Protein AF-A0A7S0WGV0-F1 (afdb_monomer)

Organism: NCBI:txid464990

Sequence (152 aa):
GGEWLLSPTEPGPRLAGMVGNVTVAWRLGRHEEVLEGCERLAARAVVFNLGYLPGGDKSVFTTTEATMRAIPAALEAAGVFGCVSVTCYAGHEEGGREQEAVVCLARGLPVQDFSCYILEWANARNARTGTRAPLLVLMQRLRPTPLAPTSA

Structure (mmCIF, N/CA/C/O backbone):
data_AF-A0A7S0WGV0-F1
#
_entry.id   AF-A0A7S0WGV0-F1
#
loop_
_atom_site.group_PDB
_atom_site.id
_atom_site.type_symbol
_atom_site.label_atom_id
_atom_site.label_alt_id
_atom_site.label_comp_id
_atom_site.label_asym_id
_atom_site.label_entity_id
_atom_site.label_seq_id
_atom_site.pdbx_PDB_ins_code
_atom_site.Cartn_x
_atom_site.Cartn_y
_atom_site.Cartn_z
_atom_site.occupancy
_atom_site.B_iso_or_equiv
_atom_site.auth_seq_id
_atom_site.auth_comp_id
_atom_site.auth_asym_id
_atom_site.auth_atom_id
_atom_site.pdbx_PDB_model_num
ATOM 1 N N . GLY A 1 1 ? 11.251 27.478 -1.729 1.00 31.20 1 GLY A N 1
ATOM 2 C CA . GLY A 1 1 ? 12.710 27.503 -1.926 1.00 31.20 1 GLY A CA 1
ATOM 3 C C . GLY A 1 1 ? 13.319 26.432 -1.057 1.00 31.20 1 GLY A C 1
ATOM 4 O O . GLY A 1 1 ? 13.193 26.535 0.154 1.00 31.20 1 GLY A O 1
ATOM 5 N N . GLY A 1 2 ? 13.871 25.393 -1.680 1.00 26.53 2 GLY A N 1
ATOM 6 C CA . GLY A 1 2 ? 14.425 24.214 -1.012 1.00 26.53 2 GLY A CA 1
ATOM 7 C C . GLY A 1 2 ? 14.258 22.971 -1.883 1.00 26.53 2 GLY A C 1
ATOM 8 O O . GLY A 1 2 ? 13.463 22.100 -1.550 1.00 26.53 2 GLY A O 1
ATOM 9 N N . GLU A 1 3 ? 14.937 22.934 -3.032 1.00 23.97 3 GLU A N 1
ATOM 10 C CA . GLU A 1 3 ? 15.111 21.706 -3.814 1.00 23.97 3 GLU A CA 1
ATOM 11 C C . GLU A 1 3 ? 16.146 20.829 -3.107 1.00 23.97 3 GLU A C 1
ATOM 13 O O . GLU A 1 3 ? 17.294 21.235 -2.929 1.00 23.97 3 GLU A O 1
ATOM 18 N N . TRP A 1 4 ? 15.751 19.622 -2.707 1.00 29.58 4 TRP A N 1
ATOM 19 C CA . TRP A 1 4 ? 16.693 18.581 -2.311 1.00 29.58 4 TRP A CA 1
ATOM 20 C C . TRP A 1 4 ? 16.888 17.648 -3.505 1.00 29.58 4 TRP A C 1
ATOM 22 O O . TRP A 1 4 ? 16.125 16.705 -3.700 1.00 29.58 4 TRP A O 1
ATOM 32 N N . LEU A 1 5 ? 17.903 17.935 -4.323 1.00 26.08 5 LEU A N 1
ATOM 33 C CA . LEU A 1 5 ? 18.425 16.990 -5.306 1.00 26.08 5 LEU A CA 1
ATOM 34 C C . LEU A 1 5 ? 19.314 15.982 -4.567 1.00 26.08 5 LEU A C 1
ATOM 36 O O . LEU A 1 5 ? 20.444 16.296 -4.199 1.00 26.08 5 LEU A O 1
ATOM 40 N N . LEU A 1 6 ? 18.827 14.759 -4.364 1.00 34.72 6 LEU A N 1
ATOM 41 C CA . LEU A 1 6 ? 19.733 13.634 -4.156 1.00 34.72 6 LEU A CA 1
ATOM 42 C C . LEU A 1 6 ? 20.191 13.169 -5.539 1.00 34.72 6 LEU A C 1
ATOM 44 O O . LEU A 1 6 ? 19.416 12.606 -6.310 1.00 34.72 6 LEU A O 1
ATOM 48 N N . SER A 1 7 ? 21.443 13.493 -5.864 1.00 29.28 7 SER A N 1
ATOM 49 C CA . SER A 1 7 ? 22.105 13.096 -7.106 1.00 29.28 7 SER A CA 1
ATOM 50 C C . SER A 1 7 ? 22.068 11.567 -7.282 1.00 29.28 7 SER A C 1
ATOM 52 O O . SER A 1 7 ? 22.332 10.853 -6.311 1.00 29.28 7 SER A O 1
ATOM 54 N N . PRO A 1 8 ? 21.857 11.034 -8.505 1.00 38.22 8 PRO A N 1
ATOM 55 C CA . PRO A 1 8 ? 21.929 9.594 -8.790 1.00 38.22 8 PRO A CA 1
ATOM 56 C C . PRO A 1 8 ? 23.309 8.965 -8.522 1.00 38.22 8 PRO A C 1
ATOM 58 O O . PRO A 1 8 ? 23.460 7.750 -8.620 1.00 38.22 8 PRO A O 1
ATOM 61 N N . THR A 1 9 ? 24.330 9.782 -8.244 1.00 35.25 9 THR A N 1
ATOM 62 C CA . THR A 1 9 ? 25.734 9.366 -8.106 1.00 35.25 9 THR A CA 1
ATOM 63 C C . THR A 1 9 ? 26.185 9.123 -6.668 1.00 35.25 9 THR A C 1
ATOM 65 O O . THR A 1 9 ? 27.294 8.637 -6.462 1.00 35.25 9 THR A O 1
ATOM 68 N N . GLU A 1 10 ? 25.365 9.446 -5.670 1.00 36.69 10 GLU A N 1
ATOM 69 C CA . GLU A 1 10 ? 25.676 9.166 -4.267 1.00 36.69 10 GLU A CA 1
ATOM 70 C C . GLU A 1 10 ? 25.080 7.798 -3.896 1.00 36.69 10 GLU A C 1
ATOM 72 O O . GLU A 1 10 ? 23.886 7.578 -4.125 1.00 36.69 10 GLU A O 1
ATOM 77 N N . PRO A 1 11 ? 25.854 6.849 -3.336 1.00 41.22 11 PRO A N 1
ATOM 78 C CA . PRO A 1 11 ? 25.283 5.610 -2.835 1.00 41.22 11 PRO A CA 1
ATOM 79 C C . PRO A 1 11 ? 24.334 5.963 -1.686 1.00 41.22 11 PRO A C 1
ATOM 81 O O . PRO A 1 11 ? 24.771 6.252 -0.573 1.00 41.22 11 PRO A O 1
ATOM 84 N N . GLY A 1 12 ? 23.031 5.965 -1.977 1.00 45.31 12 GLY A N 1
ATOM 85 C CA . GLY A 1 12 ? 21.984 6.209 -0.992 1.00 45.31 12 GLY A CA 1
ATOM 86 C C . GLY A 1 12 ? 22.095 5.255 0.206 1.00 45.31 12 GLY A C 1
ATOM 87 O O . GLY A 1 12 ? 22.821 4.255 0.148 1.00 45.31 12 GLY A O 1
ATOM 88 N N . PRO A 1 13 ? 21.383 5.536 1.310 1.00 42.03 13 PRO A N 1
ATOM 89 C CA . PRO A 1 13 ? 21.477 4.731 2.521 1.00 42.03 13 PRO A CA 1
ATOM 90 C C . PRO A 1 13 ? 21.232 3.254 2.191 1.00 42.03 13 PRO A C 1
ATOM 92 O O . PRO A 1 13 ? 20.181 2.881 1.668 1.00 42.03 13 PRO A O 1
ATOM 95 N N . ARG A 1 14 ? 22.231 2.407 2.466 1.00 42.66 14 ARG A N 1
ATOM 96 C CA . ARG A 1 14 ? 22.097 0.957 2.314 1.00 42.66 14 ARG A CA 1
ATOM 97 C C . ARG A 1 14 ? 21.083 0.479 3.348 1.00 42.66 14 ARG A C 1
ATOM 99 O O . ARG A 1 14 ? 21.275 0.710 4.540 1.00 42.66 14 ARG A O 1
ATOM 106 N N . LEU A 1 15 ? 20.021 -0.194 2.905 1.00 42.81 15 LEU A N 1
ATOM 107 C CA . LEU A 1 15 ? 19.118 -0.902 3.811 1.00 42.81 15 LEU A CA 1
ATOM 108 C C . LEU A 1 15 ? 19.937 -1.954 4.570 1.00 42.81 15 LEU A C 1
ATOM 110 O O . LEU A 1 15 ? 20.484 -2.885 3.977 1.00 42.81 15 LEU A O 1
ATOM 114 N N . ALA A 1 16 ? 20.082 -1.757 5.880 1.00 34.59 16 ALA A N 1
ATOM 115 C CA . ALA A 1 16 ? 20.869 -2.639 6.727 1.00 34.59 16 ALA A CA 1
ATOM 116 C C . ALA A 1 16 ? 20.302 -4.070 6.676 1.00 34.59 16 ALA A C 1
ATOM 118 O O . ALA A 1 16 ? 19.112 -4.277 6.901 1.00 34.59 16 ALA A O 1
ATOM 119 N N . GLY A 1 17 ? 21.162 -5.055 6.393 1.00 40.22 17 GLY A N 1
ATOM 120 C CA . GLY A 1 17 ? 20.828 -6.482 6.494 1.00 40.22 17 GLY A CA 1
ATOM 121 C C . GLY A 1 17 ? 20.498 -7.216 5.188 1.00 40.22 17 GLY A C 1
ATOM 122 O O . GLY A 1 17 ? 20.238 -8.415 5.243 1.00 40.22 17 GLY A O 1
ATOM 123 N N . MET A 1 18 ? 20.541 -6.571 4.016 1.00 41.50 18 MET A N 1
ATOM 124 C CA . MET A 1 18 ? 20.379 -7.288 2.741 1.00 41.50 18 MET A CA 1
ATOM 125 C C . MET A 1 18 ? 21.710 -7.889 2.261 1.00 41.50 18 MET A C 1
ATOM 127 O O . MET A 1 18 ? 22.678 -7.173 2.006 1.00 41.50 18 MET A O 1
ATOM 131 N N . VAL A 1 19 ? 21.755 -9.218 2.126 1.00 35.00 19 VAL A N 1
ATOM 132 C CA . VAL A 1 19 ? 22.880 -9.959 1.535 1.00 35.00 19 VAL A CA 1
ATOM 133 C C . VAL A 1 19 ? 22.705 -9.964 0.011 1.00 35.00 19 VAL A C 1
ATOM 135 O O . VAL A 1 19 ? 21.882 -10.706 -0.518 1.00 35.00 19 VAL A O 1
ATOM 138 N N . GLY A 1 20 ? 23.445 -9.101 -0.691 1.00 47.59 20 GLY A N 1
ATOM 139 C CA . GLY A 1 20 ? 23.442 -8.984 -2.157 1.00 47.59 20 GLY A CA 1
ATOM 140 C C . GLY A 1 20 ? 23.498 -7.533 -2.651 1.00 47.59 20 GLY A C 1
ATOM 141 O O . GLY A 1 20 ? 23.174 -6.604 -1.915 1.00 47.59 20 GLY A O 1
ATOM 142 N N . ASN A 1 21 ? 23.908 -7.332 -3.908 1.00 44.62 21 ASN A N 1
ATOM 143 C CA . ASN A 1 21 ? 23.945 -6.012 -4.548 1.00 44.62 21 ASN A CA 1
ATOM 144 C C . ASN A 1 21 ? 22.522 -5.567 -4.919 1.00 44.62 21 ASN A C 1
ATOM 146 O O . ASN A 1 21 ? 22.073 -5.760 -6.047 1.00 44.62 21 ASN A O 1
ATOM 150 N N . VAL A 1 22 ? 21.793 -5.005 -3.957 1.00 47.81 22 VAL A N 1
ATOM 151 C CA . VAL A 1 22 ? 20.515 -4.333 -4.210 1.00 47.81 22 VAL A CA 1
ATOM 152 C C . VAL A 1 22 ? 20.806 -2.875 -4.541 1.00 47.81 22 VAL A C 1
ATOM 154 O O . VAL A 1 22 ? 21.233 -2.110 -3.678 1.00 47.81 22 VAL A O 1
ATOM 157 N N . THR A 1 23 ? 20.581 -2.488 -5.794 1.00 50.75 23 THR A N 1
ATOM 158 C CA . THR A 1 23 ? 20.608 -1.080 -6.195 1.00 50.75 23 THR A CA 1
ATOM 159 C C . THR A 1 23 ? 19.286 -0.441 -5.788 1.00 50.75 23 THR A C 1
ATOM 161 O O . THR A 1 23 ? 18.231 -0.823 -6.289 1.00 50.75 23 THR A O 1
ATOM 164 N N . VAL A 1 24 ? 19.337 0.522 -4.870 1.00 51.84 24 VAL A N 1
ATOM 165 C CA . VAL A 1 24 ? 18.180 1.341 -4.494 1.00 51.84 24 VAL A CA 1
ATOM 166 C C . VAL A 1 24 ? 18.286 2.666 -5.241 1.00 51.84 24 VAL A C 1
ATOM 168 O O . VAL A 1 24 ? 19.212 3.436 -4.996 1.00 51.84 24 VAL A O 1
ATOM 171 N N . ALA A 1 25 ? 17.351 2.925 -6.154 1.00 53.25 25 ALA A N 1
ATOM 172 C CA . ALA A 1 25 ? 17.213 4.218 -6.814 1.00 53.25 25 ALA A CA 1
ATOM 173 C C . ALA A 1 25 ? 16.126 5.031 -6.104 1.00 53.25 25 ALA A C 1
ATOM 175 O O . ALA A 1 25 ? 14.985 4.584 -5.994 1.00 53.25 25 ALA A O 1
ATOM 176 N N . TRP A 1 26 ? 16.479 6.223 -5.626 1.00 50.44 26 TRP A N 1
ATOM 177 C CA . TRP A 1 26 ? 15.536 7.160 -5.020 1.00 50.44 26 TRP A CA 1
ATOM 178 C C . TRP A 1 26 ? 15.082 8.150 -6.089 1.00 50.44 26 TRP A C 1
ATOM 180 O O . TRP A 1 26 ? 15.917 8.795 -6.720 1.00 50.44 26 TRP A O 1
ATOM 190 N N . ARG A 1 27 ? 13.771 8.269 -6.305 1.00 55.00 27 ARG A N 1
ATOM 191 C CA . ARG A 1 27 ? 13.193 9.258 -7.220 1.00 55.00 27 ARG A CA 1
ATOM 192 C C . ARG A 1 27 ? 12.185 10.104 -6.461 1.00 55.00 27 ARG A C 1
ATOM 194 O O . ARG A 1 27 ? 11.239 9.571 -5.886 1.00 55.00 27 ARG A O 1
ATOM 201 N N . LEU A 1 28 ? 12.419 11.411 -6.441 1.00 48.97 28 LEU A N 1
ATOM 202 C CA . LEU A 1 28 ? 11.429 12.384 -6.002 1.00 48.97 28 LEU A CA 1
ATOM 203 C C . LEU A 1 28 ? 10.573 12.729 -7.220 1.00 48.97 28 LEU A C 1
ATOM 205 O O . LEU A 1 28 ? 11.106 13.201 -8.218 1.00 48.97 28 LEU A O 1
ATOM 209 N N . GLY A 1 29 ? 9.274 12.471 -7.149 1.00 57.09 29 GLY A N 1
ATOM 210 C CA . GLY A 1 29 ? 8.369 12.696 -8.270 1.00 57.09 29 GLY A CA 1
ATOM 211 C C . GLY A 1 29 ? 6.918 12.558 -7.848 1.00 57.09 29 GLY A C 1
ATOM 212 O O . GLY A 1 29 ? 6.612 12.128 -6.727 1.00 57.09 29 GLY A O 1
ATOM 213 N N . ARG A 1 30 ? 6.013 12.945 -8.741 1.00 58.59 30 ARG A N 1
ATOM 214 C CA . ARG A 1 30 ? 4.579 12.721 -8.542 1.00 58.59 30 ARG A CA 1
ATOM 215 C C . ARG A 1 30 ? 4.274 11.241 -8.758 1.00 58.59 30 ARG A C 1
ATOM 217 O O . ARG A 1 30 ? 5.000 10.541 -9.455 1.00 58.59 30 ARG A O 1
ATOM 224 N N . HIS A 1 31 ? 3.180 10.752 -8.175 1.00 54.72 31 HIS A N 1
ATOM 225 C CA . HIS A 1 31 ? 2.779 9.343 -8.298 1.00 54.72 31 HIS A CA 1
ATOM 226 C C . HIS A 1 31 ? 2.721 8.898 -9.777 1.00 54.72 31 HIS A C 1
ATOM 228 O O . HIS A 1 31 ? 3.150 7.802 -10.115 1.00 54.72 31 HIS A O 1
A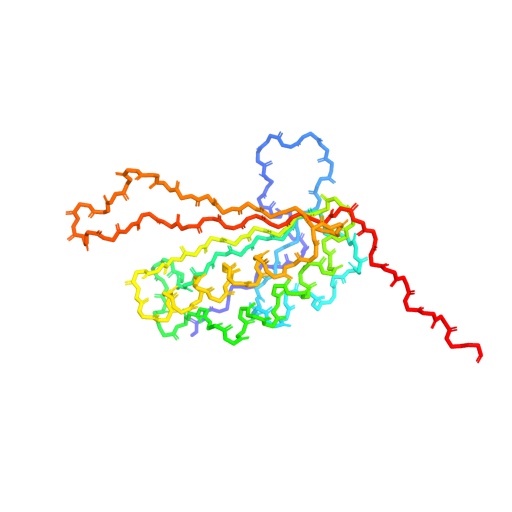TOM 234 N N . GLU A 1 32 ? 2.289 9.798 -10.665 1.00 54.97 32 GLU A N 1
ATOM 235 C CA . GLU A 1 32 ? 2.208 9.598 -12.119 1.00 54.97 32 GLU A CA 1
ATOM 236 C C . GLU A 1 32 ? 3.561 9.435 -12.840 1.00 54.97 32 GLU A C 1
ATOM 238 O O . GLU A 1 32 ? 3.599 8.855 -13.919 1.00 54.97 32 GLU A O 1
ATOM 243 N N . GLU A 1 33 ? 4.666 9.857 -12.224 1.00 63.81 33 GLU A N 1
ATOM 244 C CA . GLU A 1 33 ? 6.022 9.843 -12.799 1.00 63.81 33 GLU A CA 1
ATOM 245 C C . GLU A 1 33 ? 6.887 8.700 -12.235 1.00 63.81 33 GLU A C 1
ATOM 247 O O . GLU A 1 33 ? 8.020 8.497 -12.667 1.00 63.81 33 GLU A O 1
ATOM 252 N N . VAL A 1 34 ? 6.371 7.923 -11.269 1.00 61.72 34 VAL A N 1
ATOM 253 C CA . VAL A 1 34 ? 7.117 6.895 -10.503 1.00 61.72 34 VAL A CA 1
ATOM 254 C C . VAL A 1 34 ? 7.832 5.863 -11.385 1.00 61.72 34 VAL A C 1
ATOM 256 O O . VAL A 1 34 ? 8.807 5.244 -10.954 1.00 61.72 34 VAL A O 1
ATOM 259 N N . LEU A 1 35 ? 7.375 5.679 -12.622 1.00 59.72 35 LEU A N 1
ATOM 260 C CA . LEU A 1 35 ? 7.921 4.699 -13.559 1.00 59.72 35 LEU A CA 1
ATOM 261 C C . LEU A 1 35 ? 8.692 5.310 -14.721 1.00 59.72 35 LEU A C 1
ATOM 263 O O . LEU A 1 35 ? 9.247 4.559 -15.526 1.00 59.72 35 LEU A O 1
ATOM 267 N N . GLU A 1 36 ? 8.758 6.636 -14.825 1.00 61.50 36 GLU A N 1
ATOM 268 C CA . GLU A 1 36 ? 9.531 7.278 -15.881 1.00 61.50 36 GLU A CA 1
ATOM 269 C C . GLU A 1 36 ? 11.008 6.892 -15.748 1.00 61.50 36 GLU A C 1
ATOM 271 O O . GLU A 1 36 ? 11.671 7.164 -14.748 1.00 61.50 36 GLU A O 1
ATOM 276 N N . GLY A 1 37 ? 11.531 6.196 -16.759 1.00 55.62 37 GLY A N 1
ATOM 277 C CA . GLY A 1 37 ? 12.904 5.693 -16.775 1.00 55.62 37 GLY A CA 1
ATOM 278 C C . GLY A 1 37 ? 13.166 4.461 -15.898 1.00 55.62 37 GLY A C 1
ATOM 279 O O . GLY A 1 37 ? 14.334 4.144 -15.671 1.00 55.62 37 GLY A O 1
ATOM 280 N N . CYS A 1 38 ? 12.134 3.776 -15.394 1.00 57.59 38 CYS A N 1
ATOM 281 C CA . CYS A 1 38 ? 12.265 2.415 -14.871 1.00 57.59 38 CYS A CA 1
ATOM 282 C C . CYS A 1 38 ? 12.120 1.416 -16.023 1.00 57.59 38 CYS A C 1
ATOM 284 O O . CYS A 1 38 ? 11.118 1.424 -16.739 1.00 57.59 38 CYS A O 1
ATOM 286 N N . GLU A 1 39 ? 13.100 0.528 -16.196 1.00 60.09 39 GLU A N 1
ATOM 287 C CA . GLU A 1 39 ? 12.945 -0.594 -17.121 1.00 60.09 39 GLU A CA 1
ATOM 288 C C . GLU A 1 39 ? 11.745 -1.452 -16.690 1.00 60.09 39 GLU A C 1
ATOM 290 O O . GLU A 1 39 ? 11.566 -1.782 -15.511 1.00 60.09 39 GLU A O 1
ATOM 295 N N . ARG A 1 40 ? 10.889 -1.802 -17.654 1.00 55.94 40 ARG A N 1
ATOM 296 C CA . ARG A 1 40 ? 9.726 -2.665 -17.422 1.00 55.94 40 ARG A CA 1
ATOM 297 C C . ARG A 1 40 ? 10.209 -3.980 -16.793 1.00 55.94 40 ARG A C 1
ATOM 299 O O . ARG A 1 40 ? 11.145 -4.583 -17.306 1.00 55.94 40 ARG A O 1
ATOM 306 N N . LEU A 1 41 ? 9.549 -4.442 -15.726 1.00 56.75 41 LEU A N 1
ATOM 307 C CA . LEU A 1 41 ? 9.898 -5.660 -14.966 1.00 56.75 41 LEU A CA 1
ATOM 308 C C . LEU A 1 41 ? 11.179 -5.579 -14.103 1.00 56.75 41 LEU A C 1
ATOM 310 O O . LEU A 1 41 ? 11.613 -6.609 -13.588 1.00 56.75 41 LEU A O 1
ATOM 314 N N . ALA A 1 42 ? 11.794 -4.405 -13.917 1.00 63.91 42 ALA A N 1
ATOM 315 C CA . ALA A 1 42 ? 13.026 -4.284 -13.124 1.00 63.91 42 ALA A CA 1
ATOM 316 C C . ALA A 1 42 ? 12.794 -4.170 -11.605 1.00 63.91 42 ALA A C 1
ATOM 318 O O . ALA A 1 42 ? 13.702 -4.437 -10.813 1.00 63.91 42 ALA A O 1
ATOM 319 N N . ALA A 1 43 ? 11.594 -3.778 -11.171 1.00 67.75 43 ALA A N 1
ATOM 320 C CA . ALA A 1 43 ? 11.292 -3.611 -9.755 1.00 67.75 43 ALA A CA 1
ATOM 321 C C . ALA A 1 43 ? 10.826 -4.938 -9.148 1.00 67.75 43 ALA A C 1
ATOM 323 O O . ALA A 1 43 ? 9.883 -5.541 -9.635 1.00 67.75 43 ALA A O 1
ATOM 324 N N . ARG A 1 44 ? 11.435 -5.383 -8.043 1.00 80.81 44 ARG A N 1
ATOM 325 C CA . ARG A 1 44 ? 10.889 -6.500 -7.244 1.00 80.81 44 ARG A CA 1
ATOM 326 C C . ARG A 1 44 ? 9.835 -6.055 -6.235 1.00 80.81 44 ARG A C 1
ATOM 328 O O . ARG A 1 44 ? 9.028 -6.867 -5.795 1.00 80.81 44 ARG A O 1
ATOM 335 N N . ALA A 1 45 ? 9.862 -4.785 -5.854 1.00 83.75 45 ALA A N 1
ATOM 336 C CA . ALA A 1 45 ? 8.918 -4.201 -4.923 1.00 83.75 45 ALA A CA 1
ATOM 337 C C . ALA A 1 45 ? 8.686 -2.729 -5.273 1.00 83.75 45 ALA A C 1
ATOM 339 O O . ALA A 1 45 ? 9.638 -2.013 -5.583 1.00 83.75 45 ALA A O 1
ATOM 340 N N . VAL A 1 46 ? 7.439 -2.281 -5.175 1.00 85.69 46 VAL A N 1
ATOM 341 C CA . VAL A 1 46 ? 7.054 -0.867 -5.190 1.00 85.69 46 VAL A CA 1
ATOM 342 C C . VAL A 1 46 ? 6.308 -0.579 -3.893 1.00 85.69 46 VAL A C 1
ATOM 344 O O . VAL A 1 46 ? 5.444 -1.354 -3.491 1.00 85.69 46 VAL A O 1
ATOM 347 N N . VAL A 1 47 ? 6.656 0.512 -3.216 1.00 88.69 47 VAL A N 1
ATOM 348 C CA . VAL A 1 47 ? 6.093 0.861 -1.906 1.00 88.69 47 VAL A CA 1
ATOM 349 C C . VAL A 1 47 ? 5.476 2.245 -1.982 1.00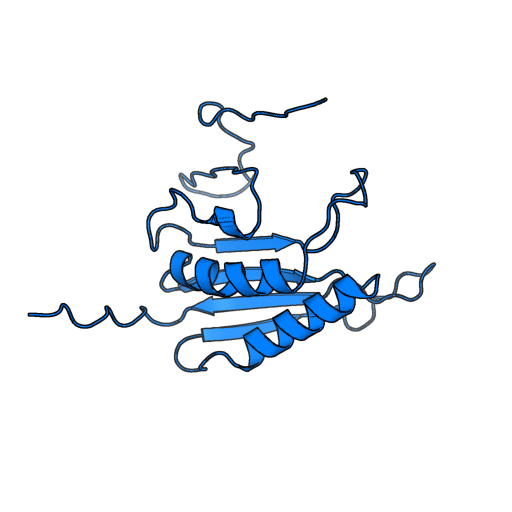 88.69 47 VAL A C 1
ATOM 351 O O . VAL A 1 47 ? 6.148 3.213 -2.330 1.00 88.69 47 VAL A O 1
ATOM 354 N N . PHE A 1 48 ? 4.211 2.338 -1.600 1.00 89.88 48 PHE A N 1
ATOM 355 C CA . PHE A 1 48 ? 3.464 3.578 -1.492 1.00 89.88 48 PHE A CA 1
ATOM 356 C C . PHE A 1 48 ? 3.116 3.853 -0.030 1.00 89.88 48 PHE A C 1
ATOM 358 O O . PHE A 1 48 ? 2.609 2.982 0.676 1.00 89.88 48 PHE A O 1
ATOM 365 N N . ASN A 1 49 ? 3.354 5.085 0.415 1.00 91.06 49 ASN A N 1
ATOM 366 C CA . ASN A 1 49 ? 2.841 5.607 1.679 1.00 91.06 49 ASN A CA 1
ATOM 367 C C . ASN A 1 49 ? 1.968 6.812 1.346 1.00 91.06 49 ASN A C 1
ATOM 369 O O . ASN A 1 49 ? 2.474 7.811 0.837 1.00 91.06 49 ASN A O 1
ATOM 373 N N . LEU A 1 50 ? 0.664 6.67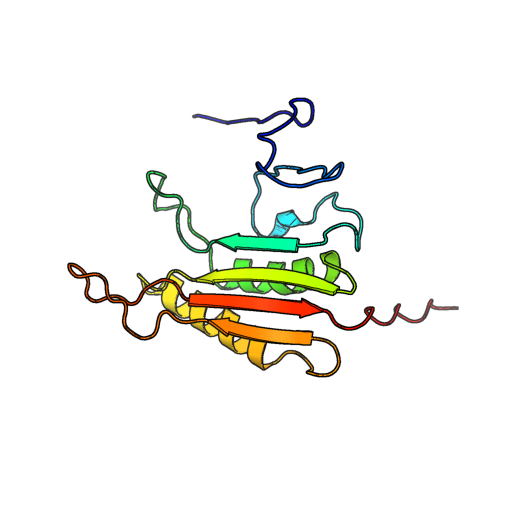8 1.569 1.00 90.75 50 LEU A N 1
ATOM 374 C CA . LEU A 1 50 ? -0.315 7.691 1.190 1.00 90.75 50 LEU A CA 1
ATOM 375 C C . LEU A 1 50 ? -0.420 8.808 2.239 1.00 90.75 50 LEU A C 1
ATOM 377 O O . LEU A 1 50 ? 0.002 8.655 3.383 1.00 90.75 50 LEU A O 1
ATOM 381 N N . GLY A 1 51 ? -1.001 9.939 1.862 1.00 85.56 51 GLY A N 1
ATOM 382 C CA . GLY A 1 51 ? -1.174 11.110 2.714 1.00 85.56 51 GLY A CA 1
ATOM 383 C C . GLY A 1 51 ? -0.089 12.169 2.513 1.00 85.56 51 GLY A C 1
ATOM 384 O O . GLY A 1 51 ? 0.428 12.359 1.413 1.00 85.56 51 GLY A O 1
ATOM 385 N N . TYR A 1 52 ? 0.209 12.910 3.579 1.00 80.50 52 TYR A N 1
ATOM 386 C CA . TYR A 1 52 ? 1.175 14.012 3.583 1.00 80.50 52 TYR A CA 1
ATOM 387 C C . TYR A 1 52 ? 2.493 13.606 4.251 1.00 80.50 52 TYR A C 1
ATOM 389 O O . TYR A 1 52 ? 2.533 12.756 5.144 1.00 80.50 52 TYR A O 1
ATOM 397 N N . LEU A 1 53 ? 3.583 14.273 3.869 1.00 78.12 53 LEU A N 1
ATOM 398 C CA . LEU A 1 53 ? 4.887 14.082 4.500 1.00 78.12 53 LEU A CA 1
ATOM 399 C C . LEU A 1 53 ? 4.859 14.587 5.961 1.00 78.12 53 LEU A C 1
ATOM 401 O O . LEU A 1 53 ? 4.453 15.729 6.202 1.00 78.12 53 LEU A O 1
ATOM 405 N N . PRO A 1 54 ? 5.307 13.799 6.960 1.00 73.50 54 PRO A N 1
ATOM 406 C CA . PRO A 1 54 ? 5.404 14.269 8.339 1.00 73.50 54 PRO A CA 1
ATOM 407 C C . PRO A 1 54 ? 6.304 15.507 8.456 1.00 73.50 54 PRO A C 1
ATOM 409 O O . PRO A 1 54 ? 7.455 15.486 8.034 1.00 73.50 54 PRO A O 1
ATOM 412 N N . GLY A 1 55 ? 5.775 16.589 9.035 1.00 73.19 55 GLY A N 1
ATOM 413 C CA . GLY A 1 55 ? 6.494 17.864 9.161 1.00 73.19 55 GLY A CA 1
ATOM 414 C C . GLY A 1 55 ? 6.620 18.671 7.861 1.00 73.19 55 GLY A C 1
ATOM 415 O O . GLY A 1 55 ? 7.210 19.747 7.889 1.00 73.19 55 GLY A O 1
ATOM 416 N N . GLY A 1 56 ? 6.067 18.180 6.748 1.00 76.00 56 GLY A N 1
ATOM 417 C CA . GLY A 1 56 ? 6.019 18.884 5.470 1.00 76.00 56 GLY A CA 1
ATOM 418 C C . GLY A 1 56 ? 4.810 19.811 5.327 1.00 76.00 56 GLY A C 1
ATOM 419 O O . GLY A 1 56 ? 3.973 19.941 6.226 1.00 76.00 56 GLY A O 1
ATOM 420 N N . ASP A 1 57 ? 4.717 20.444 4.160 1.00 77.88 57 ASP A N 1
ATOM 421 C CA . ASP A 1 57 ? 3.559 21.247 3.778 1.00 77.88 57 ASP A CA 1
ATOM 422 C C . ASP A 1 57 ? 2.329 20.348 3.581 1.00 77.88 57 ASP A C 1
ATOM 424 O O . ASP A 1 57 ? 2.298 19.489 2.702 1.00 77.88 57 ASP A O 1
ATOM 428 N N . LYS A 1 58 ? 1.298 20.560 4.406 1.00 77.44 58 LYS A N 1
ATOM 429 C CA . LYS A 1 58 ? 0.058 19.771 4.379 1.00 77.44 58 LYS A CA 1
ATOM 430 C C . LYS A 1 58 ? -0.824 20.055 3.160 1.00 77.44 58 LYS A C 1
ATOM 432 O O . LYS A 1 58 ? -1.795 19.332 2.960 1.00 77.44 58 LYS A O 1
ATOM 437 N N . SER A 1 59 ? -0.514 21.082 2.366 1.00 78.56 59 SER A N 1
ATOM 438 C CA . SER A 1 59 ? -1.151 21.304 1.063 1.00 78.56 59 SER A CA 1
ATOM 439 C C . SER A 1 59 ? -0.693 20.293 0.005 1.00 78.56 59 SER A C 1
ATOM 441 O O . SER A 1 59 ? -1.368 20.126 -1.010 1.00 78.56 59 SER A O 1
ATOM 443 N N . VAL A 1 60 ? 0.407 19.574 0.260 1.00 78.88 60 VAL A N 1
ATOM 444 C CA . VAL A 1 60 ? 0.938 18.517 -0.603 1.00 78.88 60 VAL A CA 1
ATOM 445 C C . VAL A 1 60 ? 0.587 17.153 -0.008 1.00 78.88 60 VAL A C 1
ATOM 447 O O . VAL A 1 60 ? 1.139 16.731 1.010 1.00 78.88 60 VAL A O 1
ATOM 450 N N . PHE A 1 61 ? -0.342 16.453 -0.652 1.00 79.44 61 PHE A N 1
ATOM 451 C CA . PHE A 1 61 ? -0.820 15.129 -0.253 1.00 79.44 61 PHE A CA 1
ATOM 452 C C . PHE A 1 61 ? -1.151 14.286 -1.491 1.00 79.44 61 PHE A C 1
ATOM 454 O O . PHE A 1 61 ? -1.332 14.822 -2.589 1.00 79.44 61 PHE A O 1
ATOM 461 N N . THR A 1 62 ? -1.201 12.964 -1.332 1.00 82.12 62 THR A N 1
ATOM 462 C CA . THR A 1 62 ? -1.665 12.057 -2.393 1.00 82.12 62 THR A CA 1
ATOM 463 C C . THR A 1 62 ? -3.162 12.219 -2.636 1.00 82.12 62 THR A C 1
ATOM 465 O O . THR A 1 62 ? -3.925 12.477 -1.708 1.00 82.12 62 THR A O 1
ATOM 468 N N . THR A 1 63 ? -3.586 12.093 -3.892 1.00 87.69 63 THR A N 1
ATOM 469 C CA . THR A 1 63 ? -5.003 12.145 -4.258 1.00 87.69 63 THR A CA 1
ATOM 470 C C . THR A 1 63 ? -5.459 10.803 -4.796 1.00 87.69 63 THR A C 1
ATOM 472 O O . THR A 1 63 ? -4.715 10.123 -5.507 1.00 87.69 63 THR A O 1
ATOM 475 N N . THR A 1 64 ? -6.722 10.466 -4.542 1.00 90.88 64 THR A N 1
ATOM 476 C CA . THR A 1 64 ? -7.357 9.236 -5.034 1.00 90.88 64 THR A CA 1
ATOM 477 C C . THR A 1 64 ? -7.139 9.039 -6.531 1.00 90.88 64 THR A C 1
ATOM 479 O O . THR A 1 64 ? -6.759 7.954 -6.962 1.00 90.88 64 THR A O 1
ATOM 482 N N . GLU A 1 65 ? -7.295 10.096 -7.327 1.00 90.31 65 GLU A N 1
ATOM 483 C CA . GLU A 1 65 ? -7.074 10.045 -8.773 1.00 90.31 65 GLU A CA 1
ATOM 484 C C . GLU A 1 65 ? -5.624 9.697 -9.141 1.00 90.31 65 GLU A C 1
ATOM 486 O O . GLU A 1 65 ? -5.389 8.825 -9.979 1.00 90.31 65 GLU A O 1
ATOM 491 N N . ALA A 1 66 ? -4.639 10.353 -8.519 1.00 85.94 66 ALA A N 1
ATOM 492 C CA . ALA A 1 66 ? -3.232 10.073 -8.789 1.00 85.94 66 ALA A CA 1
ATOM 493 C C . ALA A 1 66 ? -2.861 8.653 -8.342 1.00 85.94 66 ALA A C 1
ATOM 495 O O . ALA A 1 66 ? -2.234 7.914 -9.102 1.00 85.94 66 ALA A O 1
ATOM 496 N N . THR A 1 67 ? -3.312 8.248 -7.154 1.00 90.19 67 THR A N 1
ATOM 497 C CA . THR A 1 67 ? -3.070 6.925 -6.567 1.00 90.19 67 THR A CA 1
ATOM 498 C C . THR A 1 67 ? -3.649 5.801 -7.433 1.00 90.19 67 THR A C 1
ATOM 500 O O . THR A 1 67 ? -2.976 4.806 -7.711 1.00 90.19 67 THR A O 1
ATOM 503 N N . MET A 1 68 ? -4.869 5.973 -7.952 1.00 92.69 68 MET A N 1
ATOM 504 C CA . MET A 1 68 ? -5.495 4.997 -8.854 1.00 92.69 68 MET A CA 1
ATOM 505 C C . MET A 1 68 ? -4.840 4.932 -10.236 1.00 92.69 68 MET A C 1
ATOM 507 O O . MET A 1 68 ? -4.955 3.903 -10.901 1.00 92.69 68 MET A O 1
ATOM 511 N N . ARG A 1 69 ? -4.114 5.974 -10.664 1.00 88.12 69 ARG A N 1
ATOM 512 C CA . ARG A 1 69 ? -3.331 5.935 -11.907 1.00 88.12 69 ARG A CA 1
ATOM 513 C C . ARG A 1 69 ? -2.018 5.167 -11.762 1.00 88.12 69 ARG A C 1
ATOM 515 O O . ARG A 1 69 ? -1.710 4.383 -12.658 1.00 88.12 69 ARG A O 1
ATOM 522 N N . ALA A 1 70 ? -1.256 5.326 -10.673 1.00 86.44 70 ALA A N 1
ATOM 523 C CA . ALA A 1 70 ? 0.063 4.675 -10.610 1.00 86.44 70 ALA A CA 1
ATOM 524 C C . ALA A 1 70 ? 0.129 3.322 -9.907 1.00 86.44 70 ALA A C 1
ATOM 526 O O . ALA A 1 70 ? 1.086 2.599 -10.170 1.00 86.44 70 ALA A O 1
ATOM 527 N N . ILE A 1 71 ? -0.864 2.895 -9.119 1.00 91.06 71 ILE A N 1
ATOM 528 C CA . ILE A 1 71 ? -0.888 1.500 -8.636 1.00 91.06 71 ILE A CA 1
ATOM 529 C C . ILE A 1 71 ? -0.920 0.492 -9.804 1.00 91.06 71 ILE A C 1
ATOM 531 O O . ILE A 1 71 ? -0.082 -0.412 -9.808 1.00 91.06 71 ILE A O 1
ATOM 535 N N . PRO A 1 72 ? -1.802 0.620 -10.820 1.00 89.12 72 PRO A N 1
ATOM 536 C CA . PRO A 1 72 ? -1.785 -0.273 -11.982 1.00 89.12 72 PRO A CA 1
ATOM 537 C C . PRO A 1 72 ? -0.441 -0.270 -12.710 1.00 89.12 72 PRO A C 1
ATOM 539 O O . PRO A 1 72 ? 0.108 -1.329 -13.015 1.00 89.12 72 PRO A O 1
ATOM 542 N N . ALA A 1 73 ? 0.129 0.916 -12.910 1.00 84.62 73 ALA A N 1
ATOM 543 C CA . ALA 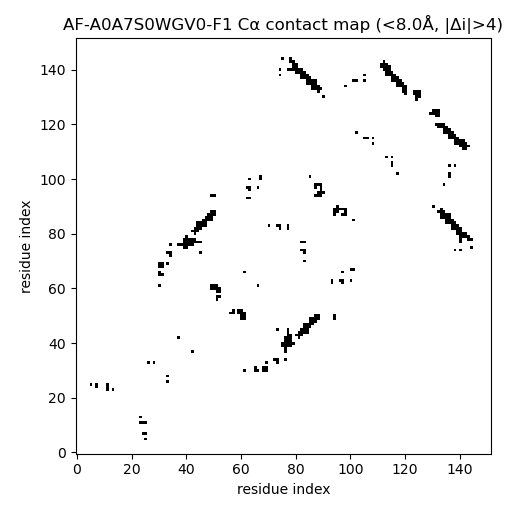A 1 73 ? 1.419 1.067 -13.558 1.00 84.62 73 ALA A CA 1
ATOM 544 C C . ALA A 1 73 ? 2.532 0.384 -12.732 1.00 84.62 73 ALA A C 1
ATOM 546 O O . ALA A 1 73 ? 3.369 -0.346 -13.266 1.00 84.62 73 ALA A O 1
ATOM 547 N N . ALA A 1 74 ? 2.527 0.554 -11.407 1.00 86.88 74 ALA A N 1
ATOM 548 C CA . ALA A 1 74 ? 3.476 -0.086 -10.502 1.00 86.88 74 ALA A CA 1
ATOM 549 C C . ALA A 1 74 ? 3.349 -1.611 -10.518 1.00 86.88 74 ALA A C 1
ATOM 551 O O . ALA A 1 74 ? 4.361 -2.311 -10.493 1.00 86.88 74 ALA A O 1
ATOM 552 N N . LEU A 1 75 ? 2.125 -2.137 -10.612 1.00 87.12 75 LEU A N 1
ATOM 553 C CA . LEU A 1 75 ? 1.893 -3.571 -10.778 1.00 87.12 75 LEU A CA 1
ATOM 554 C C . LEU A 1 75 ? 2.498 -4.076 -12.093 1.00 87.12 75 LEU A C 1
ATOM 556 O O . LEU A 1 75 ? 3.055 -5.172 -12.116 1.00 87.12 75 LEU A O 1
ATOM 560 N N . GLU A 1 76 ? 2.425 -3.302 -13.179 1.00 82.75 76 GLU A N 1
ATOM 561 C CA . GLU A 1 76 ? 3.109 -3.629 -14.437 1.00 82.75 76 GLU A CA 1
ATOM 562 C C . GLU A 1 76 ? 4.634 -3.620 -14.314 1.00 82.75 76 GLU A C 1
ATOM 564 O O . GLU A 1 76 ? 5.296 -4.504 -14.866 1.00 82.75 76 GLU A O 1
ATOM 569 N N . ALA A 1 77 ? 5.187 -2.671 -13.562 1.00 80.62 77 ALA A N 1
ATOM 570 C CA . ALA A 1 77 ? 6.623 -2.558 -13.337 1.00 80.62 77 ALA A CA 1
ATOM 571 C C . ALA A 1 77 ? 7.189 -3.640 -12.403 1.00 80.62 77 ALA A C 1
ATOM 573 O O . ALA A 1 77 ? 8.326 -4.064 -12.608 1.00 80.62 77 ALA A O 1
ATOM 574 N N . ALA A 1 78 ? 6.409 -4.107 -11.420 1.00 80.12 78 ALA A N 1
ATOM 575 C CA . ALA A 1 78 ? 6.834 -5.087 -10.416 1.00 80.12 78 ALA A CA 1
ATOM 576 C C . ALA A 1 78 ? 7.161 -6.482 -11.000 1.00 80.12 78 ALA A C 1
ATOM 578 O O . ALA A 1 78 ? 7.792 -7.311 -10.351 1.00 80.12 78 ALA A O 1
ATOM 579 N N . GLY A 1 79 ? 6.738 -6.768 -12.234 1.00 74.88 79 GLY A N 1
ATOM 580 C CA . GLY A 1 79 ? 6.991 -8.052 -12.887 1.00 74.88 79 GLY A CA 1
ATOM 581 C C . GLY A 1 79 ? 6.462 -9.269 -12.119 1.00 74.88 79 GLY A C 1
ATOM 582 O O . GLY A 1 79 ? 5.657 -9.157 -11.198 1.00 74.88 79 GLY A O 1
ATOM 583 N N . VAL A 1 80 ? 6.847 -10.473 -12.545 1.00 84.69 80 VAL A N 1
ATOM 584 C CA . VAL A 1 80 ? 6.360 -11.717 -11.920 1.00 84.69 80 VAL A CA 1
ATOM 585 C C . VAL A 1 80 ? 6.999 -11.900 -10.550 1.00 84.69 80 VAL A C 1
ATOM 587 O O . VAL A 1 80 ? 8.207 -11.734 -10.399 1.00 84.69 80 VAL A O 1
ATOM 590 N N . PHE A 1 81 ? 6.184 -12.265 -9.564 1.00 85.75 81 PHE A N 1
ATOM 591 C CA . PHE A 1 81 ? 6.524 -12.405 -8.146 1.00 85.75 81 PHE A CA 1
ATOM 592 C C . PHE A 1 81 ? 6.914 -11.116 -7.424 1.00 85.75 81 PHE A C 1
ATOM 594 O O . PHE A 1 81 ? 7.086 -11.160 -6.203 1.00 85.75 81 PHE A O 1
ATOM 601 N N . GLY A 1 82 ? 6.995 -9.981 -8.121 1.00 88.44 82 GLY A N 1
ATOM 602 C CA . GLY A 1 82 ? 7.146 -8.693 -7.468 1.00 88.44 82 GLY A CA 1
ATOM 603 C C . GLY A 1 82 ? 5.864 -8.238 -6.783 1.00 88.44 82 GLY A C 1
ATOM 604 O O . GLY A 1 82 ? 4.761 -8.734 -7.050 1.00 88.44 82 GLY A O 1
ATOM 605 N N . CYS A 1 83 ? 6.027 -7.299 -5.859 1.00 91.50 83 CYS A N 1
ATOM 606 C CA . CYS A 1 83 ? 4.945 -6.813 -5.021 1.00 91.50 83 CYS A CA 1
ATOM 607 C C . CYS A 1 83 ? 4.777 -5.296 -5.084 1.00 91.50 83 CYS A C 1
ATOM 609 O O . CYS A 1 83 ? 5.723 -4.540 -5.283 1.00 91.50 83 CYS A O 1
ATOM 611 N N . VAL A 1 84 ? 3.546 -4.855 -4.870 1.00 94.00 84 VAL A N 1
ATOM 612 C CA . VAL A 1 84 ? 3.197 -3.465 -4.607 1.00 94.00 84 VAL A CA 1
ATOM 613 C C . VAL A 1 84 ? 2.591 -3.414 -3.213 1.00 94.00 84 VAL A C 1
ATOM 615 O O . VAL A 1 84 ? 1.610 -4.111 -2.944 1.00 94.00 84 VAL A O 1
ATOM 618 N N . SER A 1 85 ? 3.178 -2.624 -2.318 1.00 95.81 85 SER A N 1
ATOM 619 C CA . SER A 1 85 ? 2.616 -2.360 -0.995 1.00 95.81 85 SER A CA 1
ATOM 620 C C . SER A 1 85 ? 2.095 -0.931 -0.912 1.00 95.81 85 SER A C 1
ATOM 622 O O . SER A 1 85 ? 2.699 -0.004 -1.448 1.00 95.81 85 SER A O 1
ATOM 624 N N . VAL A 1 86 ? 0.949 -0.755 -0.261 1.00 96.50 86 VAL A N 1
ATOM 625 C CA . VAL A 1 86 ? 0.288 0.542 -0.109 1.00 96.50 86 VAL A CA 1
ATOM 626 C C . VAL A 1 86 ? -0.146 0.710 1.339 1.00 96.50 86 VAL A C 1
ATOM 628 O O . VAL A 1 86 ? -1.056 0.022 1.805 1.00 96.50 86 VAL A O 1
ATOM 631 N N . THR A 1 87 ? 0.495 1.632 2.049 1.00 95.38 87 THR A N 1
ATOM 632 C CA . THR A 1 87 ? 0.091 2.041 3.396 1.00 95.38 87 THR A CA 1
ATOM 633 C C . THR A 1 87 ? -0.893 3.202 3.291 1.00 95.38 87 THR A C 1
ATOM 635 O O . THR A 1 87 ? -0.539 4.284 2.819 1.00 95.38 87 THR A O 1
ATOM 638 N N . CYS A 1 88 ? -2.129 2.985 3.736 1.00 93.62 88 CYS A N 1
ATOM 639 C CA . CYS A 1 88 ? -3.225 3.946 3.665 1.00 93.62 88 CYS A CA 1
ATOM 640 C C . CYS A 1 88 ? -3.438 4.637 5.017 1.00 93.62 88 CYS A C 1
ATOM 642 O O . CYS A 1 88 ? -3.607 3.976 6.046 1.00 93.62 88 CYS A O 1
ATOM 644 N N . TYR A 1 89 ? -3.494 5.969 5.012 1.00 90.56 89 TYR A N 1
ATOM 645 C CA . TYR A 1 89 ? -3.673 6.789 6.210 1.00 90.56 89 TYR A CA 1
ATOM 646 C C . TYR A 1 89 ? -5.032 7.502 6.170 1.00 90.56 89 TYR A C 1
ATOM 648 O O . TYR A 1 89 ? -5.135 8.653 5.761 1.00 90.56 89 TYR A O 1
ATOM 656 N N . ALA A 1 90 ? -6.092 6.844 6.647 1.00 85.75 90 ALA A N 1
ATOM 657 C CA . ALA A 1 90 ? -7.471 7.348 6.568 1.00 85.75 90 ALA A CA 1
ATOM 658 C C . ALA A 1 90 ? -7.821 8.527 7.504 1.00 85.75 90 ALA A C 1
ATOM 660 O O . ALA A 1 90 ? -8.991 8.859 7.667 1.00 85.75 90 ALA A O 1
ATOM 661 N N . GLY A 1 91 ? -6.844 9.158 8.163 1.00 83.19 91 GLY A N 1
ATOM 662 C CA . GLY A 1 91 ? -7.063 10.162 9.219 1.00 83.19 91 GLY A CA 1
ATOM 6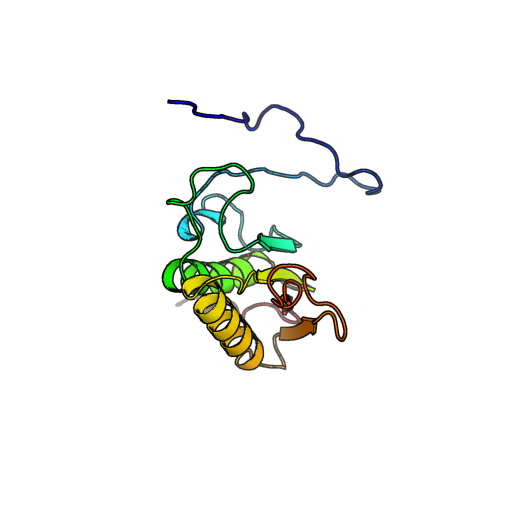63 C C . GLY A 1 91 ? -7.766 11.461 8.786 1.00 83.19 91 GLY A C 1
ATOM 664 O O . GLY A 1 91 ? -7.965 12.337 9.624 1.00 83.19 91 GLY A O 1
ATOM 665 N N . HIS A 1 92 ? -8.125 11.594 7.508 1.00 84.88 92 HIS A N 1
ATOM 666 C CA . HIS A 1 92 ? -8.898 12.687 6.921 1.00 84.88 92 HIS A CA 1
ATOM 667 C C . HIS A 1 92 ? -9.767 12.161 5.766 1.00 84.88 92 HIS A C 1
ATOM 669 O O . HIS A 1 92 ? -9.566 11.043 5.295 1.00 84.88 92 HIS A O 1
ATOM 675 N N . GLU A 1 93 ? -10.712 12.975 5.287 1.00 89.12 93 GLU A N 1
ATOM 676 C CA . GLU A 1 93 ? -11.694 12.580 4.264 1.00 89.12 93 GLU A CA 1
ATOM 677 C C . GLU A 1 93 ? -11.048 12.010 2.989 1.00 89.12 93 GLU A C 1
ATOM 679 O O . GLU A 1 93 ? -11.383 10.902 2.576 1.00 89.12 93 GLU A O 1
ATOM 684 N N . GLU A 1 94 ? -10.076 12.721 2.402 1.00 90.62 94 GLU A N 1
ATOM 685 C CA . GLU A 1 94 ? -9.337 12.217 1.231 1.00 90.62 94 GLU A CA 1
ATOM 686 C C . GLU A 1 94 ? -8.626 10.887 1.522 1.00 90.62 94 GLU A C 1
ATOM 688 O O . GLU A 1 94 ? -8.697 9.977 0.706 1.00 90.62 94 GLU A O 1
ATOM 693 N N . GLY A 1 95 ? -8.010 10.726 2.697 1.00 90.00 95 GLY A N 1
ATOM 694 C CA . GLY A 1 95 ? -7.319 9.490 3.060 1.00 90.00 95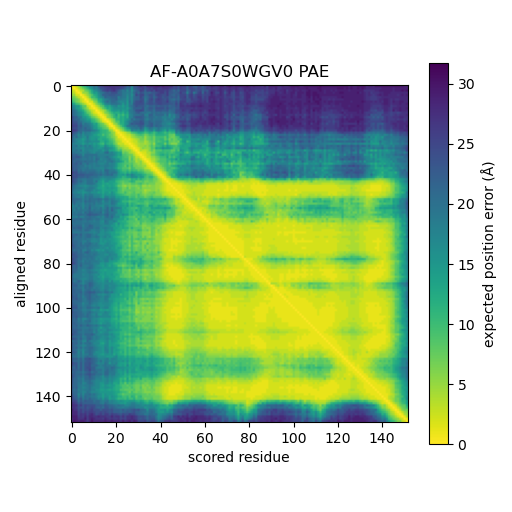 GLY A CA 1
ATOM 695 C C . GLY A 1 95 ? -8.282 8.310 3.203 1.00 90.00 95 GLY A C 1
ATOM 696 O O . GLY A 1 95 ? -7.924 7.175 2.897 1.00 90.00 95 GLY A O 1
ATOM 697 N N . GLY A 1 96 ? -9.517 8.566 3.648 1.00 92.12 96 GLY A N 1
ATOM 698 C CA . GLY A 1 96 ? -10.590 7.573 3.656 1.00 92.12 96 GLY A CA 1
ATOM 699 C C . GLY A 1 96 ? -10.989 7.145 2.242 1.00 92.12 96 GLY A C 1
ATOM 700 O O . GLY A 1 96 ? -11.062 5.946 1.975 1.00 92.12 96 GLY A O 1
ATOM 701 N N . ARG A 1 97 ? -11.171 8.112 1.331 1.00 95.38 97 ARG A N 1
ATOM 702 C CA . ARG A 1 97 ? -11.474 7.852 -0.089 1.00 95.38 97 ARG A CA 1
ATOM 703 C C . ARG A 1 97 ? -10.355 7.078 -0.784 1.00 95.38 97 ARG A C 1
ATOM 705 O O . ARG A 1 97 ? -10.636 6.105 -1.481 1.00 95.38 97 ARG A O 1
ATOM 712 N N . GLU A 1 98 ? -9.099 7.445 -0.540 1.00 94.06 98 GLU A N 1
ATOM 713 C CA . GLU A 1 98 ? -7.939 6.717 -1.060 1.00 94.06 98 GLU A CA 1
ATOM 714 C C . GLU A 1 98 ? -7.902 5.278 -0.552 1.00 94.06 98 GLU A C 1
ATOM 716 O O . GLU A 1 98 ? -7.759 4.350 -1.346 1.00 94.06 98 GLU A O 1
ATOM 721 N N . GLN A 1 99 ? -8.068 5.075 0.759 1.00 96.00 99 GLN A N 1
ATOM 722 C CA . GLN A 1 99 ? -8.074 3.737 1.344 1.00 96.00 99 GLN A CA 1
ATOM 723 C C . GLN A 1 99 ? -9.158 2.856 0.715 1.00 96.00 99 GLN A C 1
ATOM 725 O O . GLN A 1 99 ? -8.889 1.707 0.360 1.00 96.00 99 GLN A O 1
ATOM 730 N N . GLU A 1 100 ? -10.377 3.379 0.578 1.00 96.94 100 GLU A N 1
ATOM 731 C CA . GLU A 1 100 ? -11.488 2.649 -0.031 1.00 96.94 100 GLU A CA 1
ATOM 732 C C . GLU A 1 100 ? -11.187 2.290 -1.489 1.00 96.94 100 GLU A C 1
ATOM 734 O O . GLU A 1 100 ? -11.345 1.132 -1.878 1.00 96.94 100 GLU A O 1
ATOM 739 N N . ALA A 1 101 ? -10.670 3.238 -2.272 1.00 97.81 101 ALA A N 1
ATOM 740 C CA . ALA A 1 101 ? -10.311 3.010 -3.666 1.00 97.81 101 ALA A CA 1
ATOM 741 C C . ALA A 1 101 ? -9.218 1.936 -3.821 1.00 97.81 101 ALA A C 1
ATOM 743 O O . ALA A 1 101 ? -9.361 1.027 -4.640 1.00 97.81 101 ALA A O 1
ATOM 744 N N . VAL A 1 102 ? -8.168 1.974 -2.992 1.00 97.69 102 VAL A N 1
ATOM 745 C CA . VAL A 1 102 ? -7.085 0.971 -2.997 1.00 97.69 102 VAL A CA 1
ATOM 746 C C . VAL A 1 102 ? -7.610 -0.415 -2.619 1.00 97.69 102 VAL A C 1
ATOM 748 O O . VAL A 1 102 ? -7.270 -1.404 -3.271 1.00 97.69 102 VAL A O 1
ATOM 751 N N . VAL A 1 103 ? -8.457 -0.508 -1.590 1.00 98.19 103 VAL A N 1
ATOM 752 C CA . VAL A 1 103 ? -9.076 -1.777 -1.173 1.00 98.19 103 VAL A CA 1
ATOM 753 C C . VAL A 1 103 ? -9.973 -2.337 -2.276 1.00 98.19 103 VAL A C 1
ATOM 755 O O . VAL A 1 103 ? -9.917 -3.536 -2.559 1.00 98.19 103 VAL A O 1
ATOM 758 N N . CYS A 1 104 ? -10.779 -1.491 -2.916 1.00 98.38 104 CYS A N 1
ATOM 759 C CA . CYS A 1 104 ? -11.630 -1.880 -4.037 1.00 98.38 104 CYS A CA 1
ATOM 760 C C . CYS A 1 104 ? -10.805 -2.378 -5.228 1.00 98.38 104 CYS A C 1
ATOM 762 O O . CYS A 1 104 ? -11.111 -3.443 -5.763 1.00 98.38 104 CYS A O 1
ATOM 764 N N . LEU A 1 105 ? -9.728 -1.675 -5.591 1.00 97.88 105 LEU A N 1
ATOM 765 C CA . LEU A 1 105 ? -8.802 -2.102 -6.641 1.00 97.88 105 LEU A CA 1
ATOM 766 C C . LEU A 1 105 ? -8.230 -3.485 -6.327 1.00 97.88 105 LEU A C 1
ATOM 768 O O . LEU A 1 105 ? -8.352 -4.390 -7.148 1.00 97.88 105 LEU A O 1
ATOM 772 N N . ALA A 1 106 ? -7.668 -3.679 -5.131 1.00 97.81 106 ALA A N 1
ATOM 773 C CA . ALA A 1 106 ? -7.054 -4.947 -4.743 1.00 97.81 106 ALA A CA 1
ATOM 774 C C . ALA A 1 106 ? -8.049 -6.119 -4.759 1.00 97.81 106 ALA A C 1
ATOM 776 O O . ALA A 1 106 ? -7.704 -7.216 -5.188 1.00 97.81 106 ALA A O 1
ATOM 777 N N . ARG A 1 107 ? -9.299 -5.891 -4.337 1.00 98.25 107 ARG A N 1
ATOM 778 C CA . ARG A 1 107 ? -10.373 -6.899 -4.397 1.00 98.25 107 ARG A CA 1
ATOM 779 C C . ARG A 1 107 ? -10.827 -7.221 -5.822 1.00 98.25 107 ARG A C 1
ATOM 781 O O . ARG A 1 107 ? -11.340 -8.312 -6.047 1.00 98.25 107 ARG A O 1
ATOM 788 N N . GLY A 1 108 ? -10.677 -6.281 -6.752 1.00 97.69 108 GLY A N 1
ATOM 789 C CA . GLY A 1 108 ? -11.057 -6.443 -8.156 1.00 97.69 108 GLY A CA 1
ATOM 790 C C . GLY A 1 108 ? -9.995 -7.115 -9.028 1.00 97.69 108 GLY A C 1
ATOM 791 O O . GLY A 1 108 ? -10.278 -7.420 -10.186 1.00 97.69 108 GLY A O 1
ATOM 792 N N . LEU A 1 109 ? -8.782 -7.342 -8.513 1.00 96.31 109 LEU A N 1
ATOM 793 C CA . LEU A 1 109 ? -7.712 -7.965 -9.291 1.00 96.31 109 LEU A CA 1
ATOM 794 C C . LEU A 1 109 ? -7.997 -9.459 -9.554 1.00 96.31 109 LEU A C 1
ATOM 796 O O . LEU A 1 109 ? -8.461 -10.165 -8.655 1.00 96.31 109 LEU A O 1
ATOM 800 N N . PRO A 1 110 ? -7.693 -9.980 -10.762 1.00 95.25 110 PRO A N 1
ATOM 801 C CA . PRO A 1 110 ? -7.917 -11.388 -11.080 1.00 95.25 110 PRO A CA 1
ATOM 802 C C . PRO A 1 110 ? -7.054 -12.314 -10.216 1.00 95.25 110 PRO A C 1
ATOM 804 O O . PRO A 1 110 ? -5.826 -12.220 -10.223 1.00 95.25 110 PRO A O 1
ATOM 807 N N . VAL A 1 111 ? -7.687 -13.259 -9.515 1.00 94.25 111 VAL A N 1
ATOM 808 C CA . VAL A 1 111 ? -7.021 -14.130 -8.521 1.00 94.25 111 VAL A CA 1
ATOM 809 C C . VAL A 1 111 ? -5.947 -15.027 -9.142 1.00 94.25 111 VAL A C 1
ATOM 811 O O . VAL A 1 111 ? -5.003 -15.445 -8.478 1.00 94.25 111 VAL A O 1
ATOM 814 N N . GLN A 1 112 ? -6.094 -15.353 -10.428 1.00 93.56 112 GLN A N 1
ATOM 815 C CA . GLN A 1 112 ? -5.120 -16.148 -11.170 1.00 93.56 112 GLN A CA 1
ATOM 816 C C . GLN A 1 112 ? -3.822 -15.383 -11.458 1.00 93.56 112 GLN A C 1
ATOM 818 O O . GLN A 1 112 ? -2.786 -16.014 -11.674 1.00 93.56 112 GLN A O 1
ATOM 823 N N . ASP A 1 113 ? -3.883 -14.050 -11.454 1.00 92.69 113 ASP A N 1
ATOM 824 C CA . ASP A 1 113 ? -2.779 -13.167 -11.824 1.00 92.69 113 ASP A CA 1
ATOM 825 C C . ASP A 1 113 ? -2.183 -12.457 -10.606 1.00 92.69 113 ASP A C 1
ATOM 827 O O . ASP A 1 113 ? -1.002 -12.103 -10.633 1.00 92.69 113 ASP A O 1
ATOM 831 N N . PHE A 1 114 ? -2.958 -12.284 -9.529 1.00 95.44 114 PHE A N 1
ATOM 832 C CA . PHE A 1 114 ? -2.532 -11.590 -8.316 1.00 95.44 114 PHE A CA 1
ATOM 833 C C . PHE A 1 114 ? -2.995 -12.287 -7.037 1.00 95.44 114 PHE A C 1
ATOM 835 O O . PHE A 1 114 ? -4.125 -12.758 -6.938 1.00 95.44 114 PHE A O 1
ATOM 842 N N . SER A 1 115 ? -2.141 -12.258 -6.014 1.00 96.25 115 SER A N 1
ATOM 843 C CA . SER A 1 115 ? -2.545 -12.490 -4.625 1.00 96.25 115 SER A CA 1
ATOM 844 C C . SER A 1 115 ? -2.546 -11.168 -3.869 1.00 96.25 115 SER A C 1
ATOM 846 O O . SER A 1 115 ? -1.533 -10.459 -3.864 1.00 96.25 115 SER A O 1
ATOM 848 N N . CYS A 1 116 ? -3.657 -10.851 -3.210 1.00 98.06 116 CYS A N 1
ATOM 849 C CA . CYS A 1 116 ? -3.837 -9.592 -2.499 1.00 98.06 116 CYS A CA 1
ATOM 850 C C . CYS A 1 116 ? -4.143 -9.829 -1.020 1.00 98.06 116 CYS A C 1
ATOM 852 O O . CYS A 1 116 ? -4.959 -10.682 -0.675 1.00 98.06 116 CYS A O 1
ATOM 854 N N . TYR A 1 117 ? -3.517 -9.037 -0.154 1.00 98.06 117 TYR A N 1
ATOM 855 C CA . TYR A 1 117 ? -3.694 -9.083 1.291 1.00 98.06 117 TYR A CA 1
ATOM 856 C C . TYR A 1 117 ? -4.052 -7.695 1.801 1.00 98.06 117 TYR A C 1
ATOM 858 O O . TYR A 1 117 ? -3.415 -6.710 1.435 1.00 98.06 117 TYR A O 1
ATOM 866 N N . ILE A 1 118 ? -5.057 -7.633 2.668 1.00 98.12 118 ILE A N 1
ATOM 867 C CA . ILE A 1 118 ? -5.439 -6.426 3.395 1.00 98.12 118 ILE A CA 1
ATOM 868 C C . ILE A 1 118 ? -5.130 -6.699 4.860 1.00 98.12 118 ILE A C 1
ATOM 870 O O . ILE A 1 118 ? -5.691 -7.620 5.454 1.00 98.12 118 ILE A O 1
ATOM 874 N N . LEU A 1 119 ? -4.202 -5.933 5.420 1.00 97.00 119 LEU A N 1
ATOM 875 C CA . LEU A 1 119 ? -3.738 -6.082 6.786 1.00 97.00 119 LEU A CA 1
ATOM 876 C C . LEU A 1 119 ? -4.174 -4.868 7.595 1.00 97.00 119 LEU A C 1
ATOM 878 O O . LEU A 1 119 ? -3.835 -3.725 7.287 1.00 97.00 119 LEU A O 1
ATOM 882 N N . GLU A 1 120 ? -4.900 -5.148 8.668 1.00 94.19 120 GLU A N 1
ATOM 883 C CA . GLU A 1 120 ? -5.341 -4.156 9.634 1.00 94.19 120 GLU A CA 1
ATOM 884 C C . GLU A 1 120 ? -4.784 -4.495 11.007 1.00 94.19 120 GLU A C 1
ATOM 886 O O . GLU A 1 120 ? -4.735 -5.658 11.419 1.00 94.19 120 GLU A O 1
ATOM 891 N N . TRP A 1 121 ? -4.427 -3.464 11.768 1.00 93.06 121 TRP A N 1
ATOM 892 C CA . TRP A 1 121 ? -4.134 -3.661 13.176 1.00 93.06 121 TRP A CA 1
ATOM 893 C C . TRP A 1 121 ? -5.446 -3.823 13.951 1.00 93.06 121 TRP A C 1
ATOM 895 O O . TRP A 1 121 ? -6.138 -2.851 14.256 1.00 93.06 121 TRP A O 1
ATOM 905 N N . ALA A 1 122 ? -5.773 -5.075 14.276 1.00 91.69 122 ALA A N 1
ATOM 906 C CA . ALA A 1 122 ? -7.081 -5.482 14.790 1.00 91.69 122 ALA A CA 1
ATOM 907 C C . ALA A 1 122 ? -7.585 -4.686 16.011 1.00 91.69 122 ALA A C 1
ATOM 909 O O . ALA A 1 122 ? -8.781 -4.416 16.114 1.00 91.69 122 ALA A O 1
ATOM 910 N N . ASN A 1 123 ? -6.696 -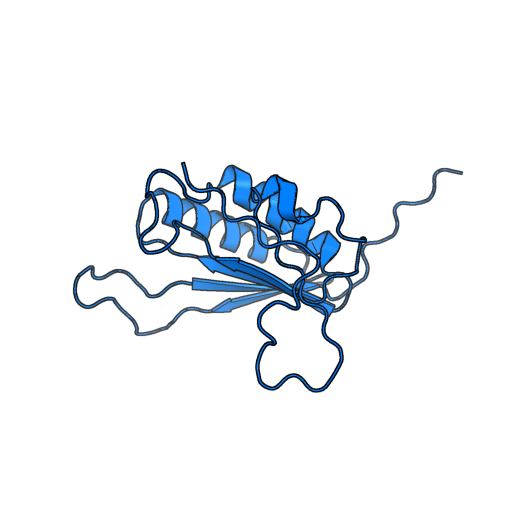4.302 16.932 1.00 91.12 123 ASN A N 1
ATOM 911 C CA . ASN A 1 123 ? -7.050 -3.651 18.197 1.00 91.12 123 ASN A CA 1
ATOM 912 C C . ASN A 1 123 ? -6.421 -2.262 18.399 1.00 91.12 123 ASN A C 1
ATOM 914 O O . ASN A 1 123 ? -6.582 -1.684 19.474 1.00 91.12 123 ASN A O 1
ATOM 918 N N . ALA A 1 124 ? -5.719 -1.705 17.407 1.00 88.50 124 ALA A N 1
ATOM 919 C CA . ALA A 1 124 ? -5.071 -0.410 17.580 1.00 88.50 124 ALA A CA 1
ATOM 920 C C . ALA A 1 124 ? -5.983 0.758 17.234 1.00 88.50 124 ALA A C 1
ATOM 922 O O . ALA A 1 124 ? -6.565 0.856 16.149 1.00 88.50 124 ALA A O 1
ATOM 923 N N . ARG A 1 125 ? -6.023 1.705 18.166 1.00 86.81 125 ARG A N 1
ATOM 924 C CA . ARG A 1 125 ? -6.635 3.014 17.993 1.00 86.81 125 ARG A CA 1
ATOM 925 C C . ARG A 1 125 ? -5.717 4.067 18.574 1.00 86.81 125 ARG A C 1
ATOM 927 O O . ARG A 1 125 ? -5.104 3.867 19.621 1.00 86.81 125 ARG A O 1
ATOM 934 N N . ASN A 1 126 ? -5.635 5.201 17.897 1.00 85.38 126 ASN A N 1
ATOM 935 C CA . ASN A 1 126 ? -4.947 6.356 18.433 1.00 85.38 126 ASN A CA 1
ATOM 936 C C . ASN A 1 126 ? -5.711 6.860 19.667 1.00 85.38 126 ASN A C 1
ATOM 938 O O . ASN A 1 126 ? -6.885 7.207 19.569 1.00 85.38 126 ASN A O 1
ATOM 942 N N . ALA A 1 127 ? -5.042 6.920 20.819 1.00 86.44 127 ALA A N 1
ATOM 943 C CA . ALA A 1 127 ? -5.670 7.304 22.083 1.00 86.44 127 ALA A CA 1
ATOM 944 C C . ALA A 1 127 ? -6.219 8.745 22.098 1.00 86.44 127 ALA A C 1
ATOM 946 O O . ALA A 1 127 ? -7.108 9.047 22.885 1.00 86.44 127 ALA A O 1
ATOM 947 N N . ARG A 1 128 ? -5.696 9.636 21.244 1.00 84.88 128 ARG A N 1
ATOM 948 C CA . ARG A 1 128 ? -6.111 11.046 21.165 1.00 84.88 128 ARG A CA 1
ATOM 949 C C . ARG A 1 128 ? -7.203 11.284 20.128 1.00 84.88 128 ARG A C 1
ATOM 951 O O . ARG A 1 128 ? -8.124 12.043 20.389 1.00 84.88 128 ARG A O 1
ATOM 958 N N . THR A 1 129 ? -7.088 10.671 18.953 1.00 83.06 129 THR A N 1
ATOM 959 C CA . THR A 1 129 ? -7.990 10.936 17.817 1.00 83.06 129 THR A CA 1
ATOM 960 C C . THR A 1 129 ? -9.037 9.844 17.605 1.00 83.06 129 THR A C 1
ATOM 962 O O . THR A 1 129 ? -9.937 10.016 16.793 1.00 83.06 129 THR A O 1
ATOM 965 N N . GLY A 1 130 ? -8.912 8.689 18.269 1.00 84.75 130 GLY A N 1
ATOM 966 C CA . GLY A 1 130 ? -9.791 7.525 18.090 1.00 84.75 130 GLY A CA 1
ATOM 967 C C . GLY A 1 130 ? -9.644 6.804 16.740 1.00 84.75 130 GLY A C 1
ATOM 968 O O . GLY A 1 130 ? -10.239 5.737 16.538 1.00 84.75 130 GLY A O 1
ATOM 969 N N . THR A 1 131 ? -8.839 7.354 15.825 1.00 85.69 131 THR A N 1
ATOM 970 C CA . THR A 1 131 ? -8.603 6.814 14.483 1.00 85.69 131 THR A CA 1
ATOM 971 C C . THR A 1 131 ? -7.892 5.465 14.555 1.00 85.69 131 THR A C 1
ATOM 973 O O . THR A 1 131 ? -7.076 5.225 15.449 1.00 85.69 131 THR A O 1
ATOM 976 N N . ARG A 1 132 ? -8.193 4.572 13.608 1.00 86.44 132 ARG A N 1
ATOM 977 C CA . ARG A 1 132 ? -7.489 3.289 13.470 1.00 86.44 132 ARG A CA 1
ATOM 978 C C . ARG A 1 132 ? -6.032 3.512 13.049 1.00 86.44 132 ARG A C 1
ATOM 980 O O . ARG A 1 132 ? -5.680 4.584 12.555 1.00 86.44 132 ARG A O 1
ATOM 987 N N . ALA A 1 133 ? -5.194 2.501 13.271 1.00 90.25 133 ALA A N 1
ATOM 988 C CA . ALA A 1 133 ? -3.865 2.459 12.671 1.00 90.25 133 ALA A CA 1
ATOM 989 C C . ALA A 1 133 ? -3.959 2.414 11.130 1.00 90.25 133 ALA A C 1
ATOM 991 O O . ALA A 1 133 ? -5.005 2.013 10.609 1.00 90.25 133 ALA A O 1
ATOM 992 N N . PRO A 1 134 ? -2.893 2.803 10.408 1.00 92.88 134 PRO A N 1
ATOM 993 C CA . PRO A 1 134 ? -2.853 2.700 8.954 1.00 92.88 134 PRO A CA 1
ATOM 994 C C . PRO A 1 134 ? -3.132 1.273 8.469 1.00 92.88 134 PRO A C 1
ATOM 996 O O . PRO A 1 134 ? -2.691 0.302 9.088 1.00 92.88 134 PRO A O 1
ATOM 999 N N . LEU A 1 135 ? -3.855 1.165 7.358 1.00 95.19 135 LEU A N 1
ATOM 1000 C CA . LEU A 1 135 ? -4.160 -0.098 6.690 1.00 95.19 135 LEU A CA 1
ATOM 1001 C C . LEU A 1 135 ? -3.071 -0.390 5.655 1.00 95.19 135 LEU A C 1
ATOM 1003 O O . LEU A 1 135 ? -2.680 0.505 4.908 1.00 95.19 135 LEU A O 1
ATOM 1007 N N . LEU A 1 136 ? -2.587 -1.630 5.595 1.00 97.31 136 LEU A N 1
ATOM 1008 C CA . LEU A 1 136 ? -1.613 -2.059 4.591 1.00 97.31 136 LEU A CA 1
ATOM 1009 C C . LEU A 1 136 ? -2.295 -2.957 3.561 1.00 97.31 136 LEU A C 1
ATOM 1011 O O . LEU A 1 136 ? -2.858 -3.993 3.911 1.00 97.31 136 LEU A O 1
ATOM 1015 N N . VAL A 1 137 ? 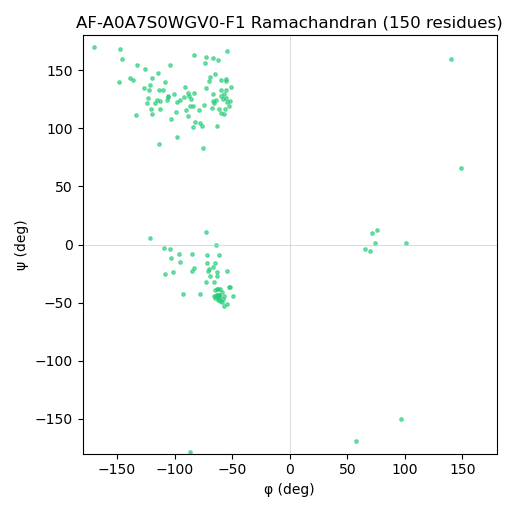-2.192 -2.594 2.286 1.00 98.12 137 VAL A N 1
ATOM 1016 C CA . VAL A 1 137 ? -2.559 -3.467 1.168 1.00 98.12 137 VAL A CA 1
ATOM 1017 C C . VAL A 1 137 ? -1.290 -3.979 0.506 1.00 98.12 137 VAL A C 1
ATOM 1019 O O . VAL A 1 137 ? -0.431 -3.190 0.121 1.00 98.12 137 VAL A O 1
ATOM 1022 N N . LEU A 1 138 ? -1.168 -5.295 0.361 1.00 97.81 138 LEU A N 1
ATOM 1023 C CA . LEU A 1 138 ? -0.086 -5.945 -0.373 1.00 97.81 138 LEU A CA 1
ATOM 1024 C C . LEU A 1 138 ? -0.667 -6.658 -1.589 1.00 97.81 138 LEU A C 1
ATOM 1026 O O . LEU A 1 138 ? -1.538 -7.511 -1.446 1.00 97.81 138 LEU A O 1
ATOM 1030 N N . MET A 1 139 ? -0.163 -6.340 -2.774 1.00 97.31 139 MET A N 1
ATOM 1031 C CA . MET A 1 139 ? -0.550 -6.962 -4.038 1.00 97.31 139 MET A CA 1
ATOM 1032 C C . MET A 1 139 ? 0.688 -7.600 -4.657 1.00 97.31 139 MET A C 1
ATOM 1034 O O . MET A 1 139 ? 1.643 -6.904 -4.987 1.00 97.31 139 MET A O 1
ATOM 1038 N N . GLN A 1 140 ? 0.694 -8.919 -4.807 1.00 95.19 140 GLN A N 1
ATOM 1039 C CA . GLN A 1 140 ? 1.782 -9.647 -5.455 1.00 95.19 140 GLN A CA 1
ATOM 1040 C C . GLN A 1 140 ? 1.307 -10.198 -6.791 1.00 95.19 140 GLN A C 1
ATOM 1042 O O . GLN A 1 140 ? 0.243 -10.812 -6.869 1.00 95.19 140 GLN A O 1
ATOM 1047 N N . ARG A 1 141 ? 2.111 -10.008 -7.836 1.00 91.06 141 ARG A N 1
ATOM 1048 C CA . ARG A 1 141 ? 1.843 -10.569 -9.159 1.00 91.06 141 ARG A CA 1
ATOM 1049 C C . ARG A 1 141 ? 2.330 -12.014 -9.234 1.00 91.06 141 ARG A C 1
ATOM 1051 O O . ARG A 1 141 ? 3.470 -12.310 -8.895 1.00 91.06 141 ARG A O 1
ATOM 1058 N N . LEU A 1 142 ? 1.479 -12.912 -9.708 1.00 90.12 142 LEU A N 1
ATOM 1059 C CA . LEU A 1 142 ? 1.729 -14.355 -9.772 1.00 90.12 142 LEU A CA 1
ATOM 1060 C C . LEU A 1 142 ? 2.125 -14.830 -11.172 1.00 90.12 142 LEU A C 1
ATOM 1062 O O . LEU A 1 142 ? 2.759 -15.874 -11.311 1.00 90.12 142 LEU A O 1
ATOM 1066 N N . ARG A 1 143 ? 1.750 -14.080 -12.214 1.00 84.25 143 ARG A N 1
ATOM 1067 C CA . ARG A 1 143 ? 1.969 -14.452 -13.617 1.00 84.25 143 ARG A CA 1
ATOM 1068 C C . ARG A 1 143 ? 2.556 -13.301 -14.432 1.00 84.25 143 ARG A C 1
ATOM 1070 O O . ARG A 1 143 ? 2.356 -12.138 -14.076 1.00 84.25 143 ARG A O 1
ATOM 1077 N N . PRO A 1 144 ? 3.272 -13.596 -15.532 1.00 70.88 144 PRO A N 1
ATOM 1078 C CA . PRO A 1 144 ? 3.630 -12.572 -16.505 1.00 70.88 144 PRO A CA 1
ATOM 1079 C C . PRO A 1 144 ? 2.362 -11.934 -17.067 1.00 70.88 144 PRO A C 1
ATOM 1081 O O . PRO A 1 144 ? 1.394 -12.643 -17.342 1.00 70.88 144 PRO A O 1
ATOM 1084 N N . THR A 1 145 ? 2.378 -10.618 -17.299 1.00 65.56 145 THR A N 1
ATOM 1085 C CA . THR A 1 145 ? 1.391 -10.028 -18.208 1.00 65.56 145 THR A CA 1
ATOM 1086 C C . THR A 1 145 ? 1.537 -10.749 -19.546 1.00 65.56 145 THR A C 1
ATOM 1088 O O . THR A 1 145 ? 2.671 -10.838 -20.032 1.00 65.56 145 THR A O 1
ATOM 1091 N N . PRO A 1 146 ? 0.454 -11.259 -20.157 1.00 60.69 146 PRO A N 1
ATOM 1092 C CA . PRO A 1 146 ? 0.525 -11.731 -21.529 1.00 60.69 146 PRO A CA 1
ATOM 1093 C C . PRO A 1 146 ? 1.144 -10.618 -22.373 1.00 60.69 146 PRO A C 1
ATOM 1095 O O . PRO A 1 146 ? 0.668 -9.481 -22.346 1.00 60.69 146 PRO A O 1
ATOM 1098 N N . LEU A 1 147 ? 2.247 -10.910 -23.066 1.00 53.16 147 LEU A N 1
ATOM 1099 C CA . LEU A 1 147 ? 2.750 -9.984 -24.073 1.00 53.16 147 LEU A CA 1
ATOM 1100 C C . LEU A 1 147 ? 1.591 -9.754 -25.043 1.00 53.16 147 LEU A C 1
ATOM 1102 O O . LEU A 1 147 ? 0.998 -10.723 -25.522 1.00 53.16 147 LEU A O 1
ATOM 1106 N N . ALA A 1 148 ? 1.226 -8.489 -25.270 1.00 53.84 148 ALA A N 1
ATOM 1107 C CA . ALA A 1 148 ? 0.25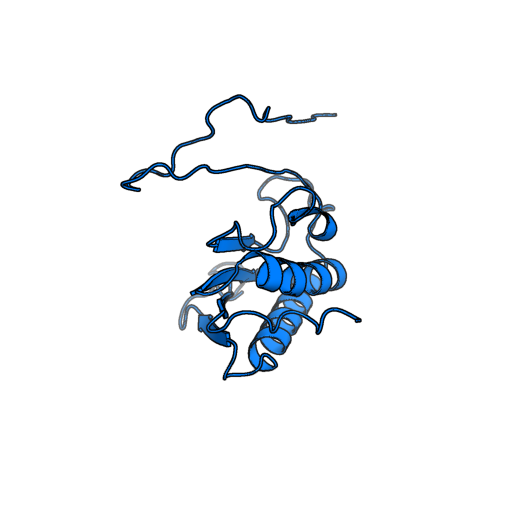8 -8.170 -26.307 1.00 53.84 148 ALA A CA 1
ATOM 1108 C C . ALA A 1 148 ? 0.726 -8.863 -27.597 1.00 53.84 148 ALA A C 1
ATOM 1110 O O . ALA A 1 148 ? 1.935 -8.847 -27.863 1.00 53.84 148 ALA A O 1
ATOM 1111 N N . PRO A 1 149 ? -0.172 -9.516 -28.355 1.00 44.06 149 PRO A N 1
ATOM 1112 C CA . PRO A 1 149 ? 0.224 -10.159 -29.593 1.00 44.06 149 PRO A CA 1
ATOM 1113 C C . PRO A 1 149 ? 0.915 -9.111 -30.459 1.00 44.06 149 PRO A C 1
ATOM 1115 O O . PRO A 1 149 ? 0.355 -8.044 -30.715 1.00 44.06 149 PRO A O 1
ATOM 1118 N N . THR A 1 150 ? 2.158 -9.389 -30.845 1.00 48.44 150 THR A N 1
ATOM 1119 C CA . THR A 1 150 ? 2.886 -8.561 -31.797 1.00 48.44 150 THR A CA 1
ATOM 1120 C C . THR A 1 150 ? 2.023 -8.506 -33.050 1.00 48.44 150 THR A C 1
ATOM 1122 O O . THR A 1 150 ? 1.734 -9.550 -33.634 1.00 48.44 150 THR A O 1
ATOM 1125 N N . SER A 1 151 ? 1.541 -7.319 -33.420 1.00 52.69 151 SER A N 1
ATOM 1126 C CA . SER A 1 151 ? 0.869 -7.131 -34.702 1.00 52.69 151 SER A CA 1
ATOM 1127 C C . SER A 1 151 ? 1.848 -7.558 -35.795 1.00 52.69 151 SER A C 1
ATOM 1129 O O . SER A 1 151 ? 2.911 -6.944 -35.922 1.00 52.69 151 SER A O 1
ATOM 1131 N N . ALA A 1 152 ? 1.521 -8.652 -36.481 1.00 50.41 152 ALA A N 1
ATOM 1132 C CA . ALA A 1 152 ? 2.234 -9.133 -37.658 1.00 50.41 152 ALA A CA 1
ATOM 1133 C C . ALA A 1 152 ? 1.943 -8.240 -38.869 1.00 50.41 152 ALA A C 1
ATOM 1135 O O . ALA A 1 152 ? 0.813 -7.700 -38.935 1.00 50.41 152 ALA A O 1
#

Nearest PDB structures (foldseek):
  8h27-assembly2_B  TM=8.978E-01  e=3.958E-10  Staphylococcus aureus subsp. aureus NCTC 8325
  3eey-assembly4_I  TM=9.328E-01  e=1.920E-09  Acetivibrio thermocellus ATCC 27405
  8h0s-assembly1_A  TM=8.933E-01  e=1.576E-09  Bacillus subtilis subsp. subtilis str. 168
  3eey-assembly5_G  TM=8.781E-01  e=2.338E-06  Acetivibrio thermocellus ATCC 27405
  3u6y-assembly1_A  TM=3.412E-01  e=6.272E-02  Aeropyrum pernix K1

pLDDT: mean 75.41, std 21.3, range [23.97, 98.38]

Foldseek 3Di:
DDDDDPDQPDQPDDPPPDDDPDRDDDDDDQLLCVCPPQDFQPALEAEEEFADDVVDDNVDTDALVSLVNNVVVVQRRNFAQGKYKYWQDPLDDRSVSNVVSVVVVQVPDDPQFKDKDKDFPPPDADPPSRHGGIIMIMITTHDGDPDDPDDD

Radius of gyration: 17.19 Å; Cα contacts (8 Å, |Δi|>4): 215; chains: 1; bounding box: 37×44×60 Å

Solvent-accessible surface area (backbone atoms only — not comparable to full-atom values): 9384 Å² total; per-residue (Å²): 141,84,85,82,81,77,60,94,83,56,89,59,88,74,72,85,87,67,91,69,95,75,85,76,83,82,80,92,71,56,61,81,48,74,55,72,90,54,63,80,47,68,35,62,63,45,81,44,75,50,44,54,58,88,95,52,64,79,90,51,55,66,47,51,70,44,51,66,57,28,52,61,51,44,55,58,27,12,28,62,71,7,30,37,38,38,39,27,40,51,90,44,72,66,26,40,53,32,38,51,51,54,52,52,51,55,73,67,50,57,70,85,42,32,52,66,45,81,46,66,57,90,83,49,54,41,91,87,78,66,41,66,56,60,38,37,36,40,42,30,28,66,42,73,78,78,74,73,79,76,85,126

InterPro domains:
  IPR010719 Methyltransferase MnmM-like [PF06962] (29-127)
  IPR010719 Methyltransferase MnmM-like [PTHR35276] (41-127)
  IPR029063 S-adenosyl-L-methionine-dependent methyltransferase superfamily [G3DSA:3.40.50.150] (14-143)

Secondary structure (DSSP, 8-state):
-------TTS-PPP-TT--S----------GGGTTTTPPTT--SEEEEE-SBPTTS-TT-B--HHHHHHHHHHHHHHT-TT-EEEEEE--SSHHHHHHHHHHHHHHHHS-TTTEEEEEE--TT-B-TTT-PBPPEEEEEEE-SPPPPPPP--

Mean predicted aligned error: 11.08 Å